Protein AF-A0A6V7KZW9-F1 (afdb_monomer)

Mean predicted aligned error: 4.42 Å

Sequence (76 aa):
RTEIFADVTKMPADKKLVKPVSDQEDCESRKVWREVTVGLKINDMDKATAAKCLIEQKQRDEARIRKENNILWETK

Nearest PDB structures (foldseek):
  4ph7-assembly2_B  TM=9.735E-01  e=4.494E-03  Saccharomyces cerevisiae S288C
  4b2z-assembly1_A  TM=9.786E-01  e=1.272E-02  Saccharomyces cerevisiae
  3spw-assembly1_A  TM=9.044E-01  e=5.829E-03  Saccharomyces cerevisiae S288C
  8p7a-assembly2_B  TM=9.516E-01  e=1.047E-02  Homo sapiens
  4fes-assembly1_A  TM=6.882E-01  e=5.829E-03  Saccharomyces cerevisiae S288C

Structure (mmCIF, N/CA/C/O backbone):
data_AF-A0A6V7KZW9-F1
#
_entry.id   AF-A0A6V7KZW9-F1
#
loop_
_atom_site.group_PDB
_atom_site.id
_atom_site.type_symbol
_atom_site.label_atom_id
_atom_site.label_alt_id
_atom_site.label_comp_id
_atom_site.label_asym_id
_atom_site.label_entity_id
_atom_site.label_seq_id
_atom_site.pdbx_PDB_ins_code
_atom_site.Cartn_x
_atom_site.Cartn_y
_atom_site.Cartn_z
_atom_site.occupancy
_atom_site.B_iso_or_equiv
_atom_site.auth_seq_id
_atom_site.auth_comp_id
_atom_site.auth_asym_id
_atom_site.auth_atom_id
_atom_site.pdbx_PDB_model_num
ATOM 1 N N . ARG A 1 1 ? 42.007 12.553 -13.283 1.00 62.09 1 ARG A N 1
ATOM 2 C CA . ARG A 1 1 ? 41.437 11.624 -14.290 1.00 62.09 1 ARG A CA 1
ATOM 3 C C . ARG A 1 1 ? 40.251 10.957 -13.614 1.00 62.09 1 ARG A C 1
ATOM 5 O O . ARG A 1 1 ? 40.452 10.444 -12.525 1.00 62.09 1 ARG A O 1
ATOM 12 N N . THR A 1 2 ? 39.051 11.053 -14.174 1.00 76.81 2 THR A N 1
ATOM 13 C CA . THR A 1 2 ? 37.835 10.501 -13.557 1.00 76.81 2 THR A CA 1
ATOM 14 C C . THR A 1 2 ? 37.479 9.225 -14.303 1.00 76.81 2 THR A C 1
ATOM 16 O O . THR A 1 2 ? 37.291 9.278 -15.517 1.00 76.81 2 THR A O 1
ATOM 19 N N . GLU A 1 3 ? 37.463 8.087 -13.611 1.00 87.75 3 GLU A N 1
ATOM 20 C CA . GLU A 1 3 ? 36.987 6.820 -14.172 1.00 87.75 3 GLU A CA 1
ATOM 21 C C . GLU A 1 3 ? 35.551 6.543 -13.723 1.00 87.75 3 GLU A C 1
ATOM 23 O O . GLU A 1 3 ? 35.098 7.048 -12.693 1.00 87.75 3 GLU A O 1
ATOM 28 N N . ILE A 1 4 ? 34.821 5.769 -14.523 1.00 87.50 4 ILE A N 1
ATOM 29 C CA . ILE A 1 4 ? 33.453 5.369 -14.194 1.00 87.50 4 ILE A CA 1
ATOM 30 C C . ILE A 1 4 ? 33.521 4.280 -13.123 1.00 87.50 4 ILE A C 1
ATOM 32 O O . ILE A 1 4 ? 34.011 3.188 -13.387 1.00 87.50 4 ILE A O 1
ATOM 36 N N . PHE A 1 5 ? 32.991 4.583 -11.937 1.00 92.81 5 PHE A N 1
ATOM 37 C CA . PHE A 1 5 ? 32.935 3.655 -10.805 1.00 92.81 5 PHE A CA 1
ATOM 38 C C . PHE A 1 5 ? 31.884 2.545 -10.994 1.00 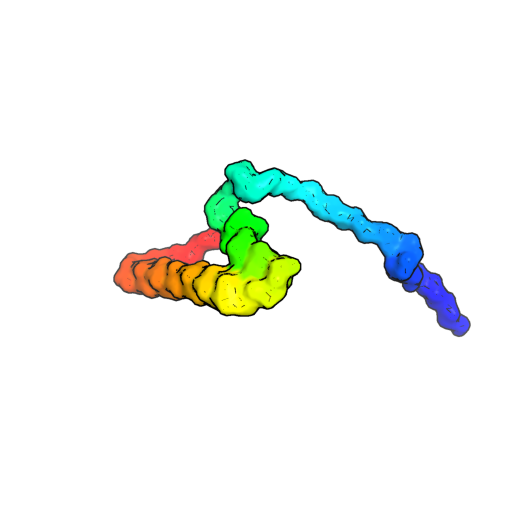92.81 5 PHE A C 1
ATOM 40 O O . PHE A 1 5 ? 32.166 1.379 -10.738 1.00 92.81 5 PHE A O 1
ATOM 47 N N . ALA A 1 6 ? 30.676 2.889 -11.458 1.00 93.88 6 ALA A N 1
ATOM 48 C CA . ALA A 1 6 ? 29.605 1.927 -11.723 1.00 93.88 6 ALA A CA 1
ATOM 49 C C . ALA A 1 6 ? 28.629 2.438 -12.795 1.00 93.88 6 ALA A C 1
ATOM 51 O O . ALA A 1 6 ? 28.288 3.621 -12.821 1.00 93.88 6 ALA A O 1
ATOM 52 N N . ASP A 1 7 ? 28.151 1.528 -13.648 1.00 93.69 7 ASP A N 1
ATOM 53 C CA . ASP A 1 7 ? 27.120 1.782 -14.659 1.00 93.69 7 ASP A CA 1
ATOM 54 C C . ASP A 1 7 ? 25.858 0.976 -14.328 1.00 93.69 7 ASP A C 1
ATOM 56 O O . ASP A 1 7 ? 25.715 -0.190 -14.702 1.00 93.69 7 ASP A O 1
ATOM 60 N N . VAL A 1 8 ? 24.928 1.613 -13.618 1.00 94.19 8 VAL A N 1
ATOM 61 C CA . VAL A 1 8 ? 23.683 0.980 -13.155 1.00 94.19 8 VAL A CA 1
ATOM 62 C C . VAL A 1 8 ? 22.750 0.567 -14.296 1.00 94.19 8 VAL A C 1
ATOM 64 O O . VAL A 1 8 ? 21.876 -0.265 -14.085 1.00 94.19 8 VAL A O 1
ATOM 67 N N . THR A 1 9 ? 22.943 1.087 -15.515 1.00 94.12 9 THR A N 1
ATOM 68 C CA . THR A 1 9 ? 22.144 0.678 -16.685 1.00 94.12 9 THR A CA 1
ATOM 69 C C . THR A 1 9 ? 22.485 -0.736 -17.159 1.00 94.12 9 THR A C 1
ATOM 71 O O . THR A 1 9 ? 21.669 -1.383 -17.813 1.00 94.12 9 THR A O 1
ATOM 74 N N . LYS A 1 10 ? 23.674 -1.234 -16.792 1.00 93.75 10 LYS A N 1
ATOM 75 C CA . LYS A 1 10 ? 24.174 -2.577 -17.122 1.00 93.75 10 LYS A CA 1
ATOM 76 C C . LYS A 1 10 ? 23.990 -3.583 -15.988 1.00 93.75 10 LYS A C 1
ATOM 78 O O . LYS A 1 10 ? 24.361 -4.744 -16.143 1.00 93.75 10 LYS A O 1
ATOM 83 N N . MET A 1 11 ? 23.443 -3.155 -14.852 1.00 94.94 11 MET A N 1
ATOM 84 C CA . MET A 1 11 ? 23.248 -4.003 -13.680 1.00 94.94 11 MET A CA 1
ATOM 85 C C . MET A 1 11 ? 21.782 -4.455 -13.613 1.00 94.94 11 MET A C 1
ATOM 87 O O . MET A 1 11 ? 20.896 -3.608 -13.475 1.00 94.94 11 MET A O 1
ATOM 91 N N . PRO A 1 12 ? 21.483 -5.763 -13.717 1.00 93.94 12 PRO A N 1
ATOM 92 C CA . PRO A 1 12 ? 20.119 -6.249 -13.554 1.00 93.94 12 PRO A CA 1
ATOM 93 C C . PRO A 1 12 ? 19.656 -6.069 -12.102 1.00 93.94 12 PRO A C 1
ATOM 95 O O . PRO A 1 12 ? 20.423 -6.256 -11.162 1.00 93.94 12 PRO A O 1
ATOM 98 N N . ALA A 1 13 ? 18.384 -5.712 -11.917 1.00 95.00 13 ALA A N 1
ATOM 99 C CA . ALA A 1 13 ? 17.788 -5.592 -10.592 1.00 95.00 13 ALA A CA 1
ATOM 100 C C . ALA A 1 13 ? 17.236 -6.944 -10.117 1.00 95.00 13 ALA A C 1
ATOM 102 O O . ALA A 1 13 ? 16.292 -7.477 -10.711 1.00 95.00 13 ALA A O 1
ATOM 103 N N . ASP A 1 14 ? 17.761 -7.453 -9.005 1.00 95.31 14 ASP A N 1
ATOM 104 C CA . ASP A 1 14 ? 17.219 -8.638 -8.347 1.00 95.31 14 ASP A CA 1
ATOM 105 C C . ASP A 1 14 ? 15.910 -8.312 -7.621 1.00 95.31 14 ASP A C 1
ATOM 107 O O . ASP A 1 14 ? 15.830 -7.453 -6.737 1.00 95.31 14 ASP A O 1
ATOM 111 N N . LYS A 1 15 ? 14.839 -9.008 -8.007 1.00 95.12 15 LYS A N 1
ATOM 112 C CA . LYS A 1 15 ? 13.515 -8.812 -7.413 1.00 95.12 15 LYS A CA 1
ATOM 113 C C . LYS A 1 15 ? 13.395 -9.605 -6.117 1.00 95.12 15 LYS A C 1
ATOM 115 O O . LYS A 1 15 ? 13.759 -10.774 -6.049 1.00 95.12 15 LYS A O 1
ATOM 120 N N . LYS A 1 16 ? 12.773 -8.994 -5.108 1.00 94.75 16 LYS A N 1
ATOM 121 C CA . LYS A 1 16 ? 12.415 -9.688 -3.865 1.00 94.75 16 LYS A CA 1
ATOM 122 C C . LYS A 1 16 ? 11.414 -10.814 -4.142 1.00 94.75 16 LYS A C 1
ATOM 124 O O . LYS A 1 16 ? 10.386 -10.578 -4.786 1.00 94.75 16 LYS A O 1
ATOM 129 N N . LEU A 1 17 ? 11.676 -11.994 -3.585 1.00 96.50 17 LEU A N 1
ATOM 130 C CA . LEU A 1 17 ? 10.701 -13.079 -3.489 1.00 96.50 17 LEU A CA 1
ATOM 131 C C . LEU A 1 17 ? 9.738 -12.777 -2.338 1.00 96.50 17 LEU A C 1
ATOM 133 O O . LEU A 1 17 ? 10.165 -12.426 -1.241 1.00 96.50 17 LEU A O 1
ATOM 137 N N . VAL A 1 18 ? 8.43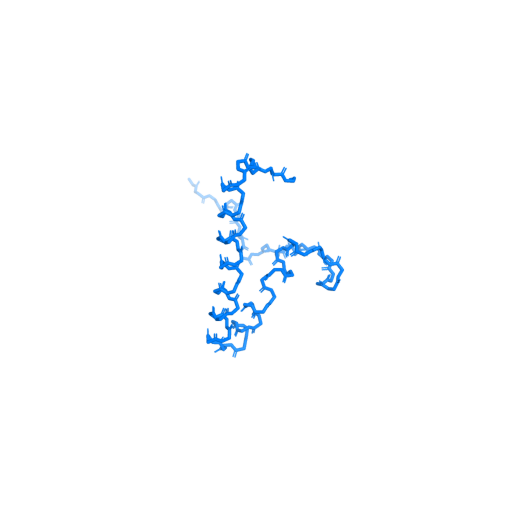7 -12.859 -2.601 1.00 96.81 18 VAL A N 1
ATOM 138 C CA . VAL A 1 18 ? 7.383 -12.534 -1.629 1.00 96.81 18 VAL A CA 1
ATOM 139 C C . VAL A 1 18 ? 6.267 -13.556 -1.775 1.00 96.81 18 VAL A C 1
ATOM 141 O O . VAL A 1 18 ? 5.980 -13.986 -2.895 1.00 96.81 18 VAL A O 1
ATOM 144 N N . LYS A 1 19 ? 5.628 -13.918 -0.659 1.00 97.44 19 LYS A N 1
ATOM 145 C CA . LYS A 1 19 ? 4.472 -14.818 -0.648 1.00 97.44 19 LYS A CA 1
ATOM 146 C C . LYS A 1 19 ? 3.331 -14.298 -1.543 1.00 97.44 19 LYS A C 1
ATOM 148 O O . LYS A 1 19 ? 3.181 -13.072 -1.685 1.00 97.44 19 LYS A O 1
ATOM 153 N N . PRO A 1 20 ? 2.51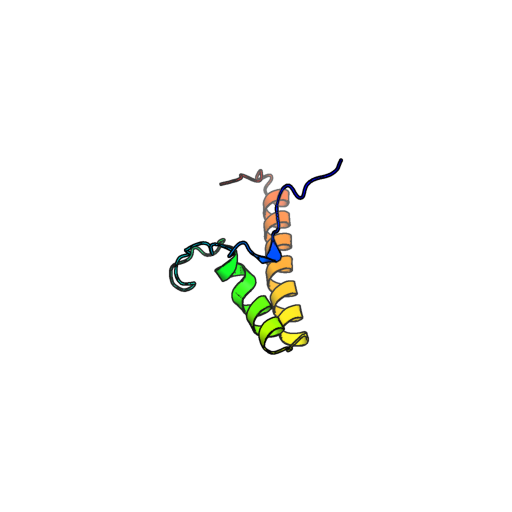0 -15.195 -2.120 1.00 97.56 20 PRO A N 1
ATOM 154 C CA . PRO A 1 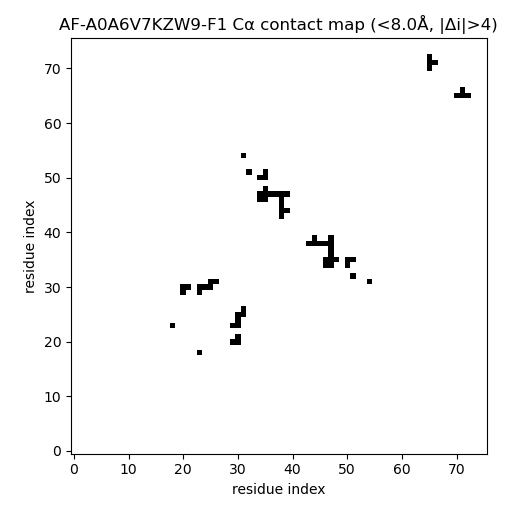20 ? 1.258 -14.819 -2.771 1.00 97.56 20 PRO A CA 1
ATOM 155 C C . PRO A 1 20 ? 0.380 -13.973 -1.845 1.00 97.56 20 PRO A C 1
ATOM 157 O O . PRO A 1 20 ? 0.378 -14.180 -0.638 1.00 97.56 20 PRO A O 1
ATOM 160 N N . VAL A 1 21 ? -0.388 -13.027 -2.396 1.00 96.75 21 VAL A N 1
ATOM 161 C CA . VAL A 1 21 ? -1.223 -12.112 -1.586 1.00 96.75 21 VAL A CA 1
ATOM 162 C C . VAL A 1 21 ? -2.299 -12.856 -0.780 1.00 96.75 21 VAL A C 1
ATOM 164 O O . VAL A 1 21 ? -2.697 -12.376 0.277 1.00 96.75 21 VAL A O 1
ATOM 167 N N . SER A 1 22 ? -2.741 -14.030 -1.244 1.00 96.94 22 SER A N 1
ATOM 168 C CA . SER A 1 22 ? -3.648 -14.917 -0.500 1.00 96.94 22 SER A CA 1
ATOM 169 C C . SER A 1 22 ? -3.062 -15.404 0.825 1.00 96.94 22 SER A C 1
ATOM 171 O O . SER A 1 22 ? -3.814 -15.620 1.768 1.00 96.94 22 SER A O 1
ATOM 173 N N . ASP A 1 23 ? -1.735 -15.524 0.894 1.00 98.00 23 ASP A N 1
ATOM 174 C CA . ASP A 1 23 ? -1.002 -16.141 2.003 1.00 98.00 23 ASP A CA 1
ATOM 175 C C . ASP A 1 23 ? -0.296 -15.085 2.874 1.00 98.00 23 ASP A C 1
ATOM 177 O O . ASP A 1 23 ? 0.536 -15.421 3.718 1.00 98.00 23 ASP A O 1
ATOM 181 N N . GLN A 1 24 ? -0.565 -13.803 2.614 1.00 98.06 24 GLN A N 1
ATOM 182 C CA . GLN A 1 24 ? -0.042 -12.680 3.386 1.00 98.06 24 GLN A CA 1
ATOM 183 C C . GLN A 1 24 ? -0.958 -12.348 4.564 1.00 98.06 24 GLN A C 1
ATOM 185 O O . GLN A 1 24 ? -2.188 -12.438 4.467 1.00 98.06 24 GLN A O 1
ATOM 190 N N . GLU A 1 25 ? -0.357 -11.888 5.656 1.00 97.12 25 GLU A N 1
ATOM 191 C CA . GLU A 1 25 ? -1.083 -11.375 6.816 1.00 97.12 25 GLU A CA 1
ATOM 192 C C . GLU A 1 25 ? -1.804 -10.061 6.485 1.00 97.12 25 GLU A C 1
ATOM 194 O O . GLU A 1 25 ? -1.414 -9.311 5.588 1.00 97.12 25 GLU A O 1
ATOM 199 N N . ASP A 1 26 ? -2.855 -9.737 7.238 1.00 95.12 26 ASP A N 1
ATOM 200 C CA . ASP A 1 26 ? -3.724 -8.583 6.951 1.00 95.12 26 ASP A CA 1
ATOM 201 C C . ASP A 1 26 ? -3.011 -7.227 6.995 1.00 95.12 26 ASP A C 1
ATOM 203 O O . ASP A 1 26 ? -3.455 -6.282 6.345 1.00 95.12 26 ASP A O 1
ATOM 207 N N . CYS A 1 27 ? -1.899 -7.132 7.727 1.00 94.94 27 CYS A N 1
ATOM 208 C CA . CYS A 1 27 ? -1.090 -5.917 7.822 1.00 94.94 27 CYS A CA 1
ATOM 209 C C . CYS A 1 27 ? 0.087 -5.885 6.831 1.00 94.94 27 CYS A C 1
ATOM 211 O O . CYS A 1 27 ? 0.851 -4.919 6.833 1.00 94.94 27 CYS A O 1
ATOM 213 N N . GLU A 1 28 ? 0.276 -6.914 5.997 1.00 97.19 28 GLU A N 1
ATOM 214 C CA . GLU A 1 28 ? 1.348 -6.923 5.001 1.00 97.19 28 GLU A CA 1
ATOM 215 C C . GLU A 1 28 ? 1.036 -5.995 3.825 1.00 97.19 28 GLU A C 1
ATOM 217 O O . GLU A 1 28 ? -0.068 -5.971 3.274 1.00 97.19 28 GLU A O 1
ATOM 222 N N . SER A 1 29 ? 2.049 -5.247 3.383 1.00 97.31 29 SER A N 1
ATOM 223 C CA . SER A 1 29 ? 1.861 -4.124 2.466 1.00 97.31 29 SER A CA 1
ATOM 224 C C . SER A 1 29 ? 1.163 -4.491 1.155 1.00 97.31 29 SER A C 1
ATOM 226 O O . SER A 1 29 ? 0.303 -3.736 0.707 1.00 97.31 29 SER A O 1
ATOM 228 N N . ARG A 1 30 ? 1.494 -5.625 0.511 1.00 97.50 30 ARG A N 1
ATOM 229 C CA . ARG A 1 30 ? 0.853 -5.962 -0.778 1.00 97.50 30 ARG A CA 1
ATOM 230 C C . ARG A 1 30 ? -0.616 -6.347 -0.599 1.00 97.50 30 ARG A C 1
ATOM 232 O O . ARG A 1 30 ? -1.396 -6.094 -1.513 1.00 97.50 30 ARG A O 1
ATOM 239 N N . LYS A 1 31 ? -0.994 -6.916 0.550 1.00 97.88 31 LYS A N 1
ATOM 240 C CA . LYS A 1 31 ? -2.389 -7.217 0.884 1.00 97.88 31 LYS A CA 1
ATOM 241 C C . LYS A 1 31 ? -3.164 -5.948 1.225 1.00 97.88 31 LYS A C 1
ATOM 243 O O . LYS A 1 31 ? -4.188 -5.696 0.596 1.00 97.88 31 LYS A O 1
ATOM 248 N N . VAL A 1 32 ? -2.626 -5.106 2.113 1.00 98.19 32 VAL A N 1
ATOM 249 C CA . VAL A 1 32 ? -3.239 -3.823 2.509 1.00 98.19 32 VAL A CA 1
ATOM 250 C C . VAL A 1 32 ? -3.515 -2.938 1.293 1.00 98.19 32 VAL A C 1
ATOM 252 O O . VAL A 1 32 ? -4.615 -2.419 1.135 1.00 98.19 32 VAL A O 1
ATOM 255 N N . TRP A 1 33 ? -2.538 -2.793 0.396 1.00 98.38 33 TRP A N 1
ATOM 256 C CA . TRP A 1 33 ? -2.615 -1.868 -0.739 1.00 98.38 33 TRP A CA 1
ATOM 257 C C . TRP A 1 33 ? -3.126 -2.504 -2.040 1.00 98.38 33 TRP A C 1
ATOM 259 O O . TRP A 1 33 ? -3.048 -1.876 -3.102 1.00 98.38 33 TRP A O 1
ATOM 269 N N . ARG A 1 34 ? -3.653 -3.737 -1.996 1.00 98.00 34 ARG A N 1
ATOM 270 C CA . ARG A 1 34 ? -4.071 -4.477 -3.199 1.00 98.00 34 ARG A CA 1
ATOM 271 C C . ARG A 1 34 ? -5.053 -3.678 -4.051 1.00 98.00 34 ARG A C 1
ATOM 273 O O . ARG A 1 34 ? -4.778 -3.443 -5.221 1.00 98.00 34 ARG A O 1
ATOM 280 N N . GLU A 1 35 ? -6.168 -3.227 -3.482 1.00 98.31 35 GLU A N 1
ATOM 281 C CA . GLU A 1 35 ? -7.215 -2.560 -4.273 1.00 98.31 35 GLU A CA 1
ATOM 282 C C . GLU A 1 35 ? -6.768 -1.209 -4.836 1.00 98.31 35 GLU A C 1
ATOM 284 O O . GLU A 1 35 ? -7.109 -0.875 -5.971 1.00 98.31 35 GLU A O 1
ATOM 289 N N . VAL A 1 36 ? -5.937 -0.474 -4.091 1.00 98.69 36 VAL A N 1
ATOM 290 C CA . VAL A 1 36 ? -5.336 0.777 -4.568 1.00 98.69 36 VAL A CA 1
ATOM 291 C C . VAL A 1 36 ? -4.456 0.501 -5.783 1.00 98.69 36 VAL A C 1
ATOM 293 O O . VAL A 1 36 ? -4.626 1.119 -6.829 1.00 98.69 36 VAL A O 1
ATOM 296 N N . THR A 1 37 ? -3.542 -0.467 -5.676 1.00 98.25 37 THR A N 1
ATOM 297 C CA . THR A 1 37 ? -2.616 -0.795 -6.770 1.00 98.25 37 THR A CA 1
ATOM 298 C C . THR A 1 37 ? -3.319 -1.407 -7.980 1.00 98.25 37 THR A C 1
ATOM 300 O O . THR A 1 37 ? -2.903 -1.142 -9.105 1.00 98.25 37 THR A O 1
ATOM 303 N N . VAL A 1 38 ? -4.410 -2.156 -7.781 1.00 98.38 38 VAL A N 1
ATOM 304 C CA . VAL A 1 38 ? -5.275 -2.627 -8.872 1.00 98.38 38 VAL A CA 1
ATOM 305 C C . VAL A 1 38 ? -5.913 -1.448 -9.604 1.00 98.38 38 VAL A C 1
ATOM 307 O O . VAL A 1 38 ? -5.814 -1.407 -10.827 1.00 98.38 38 VAL A O 1
ATOM 310 N N . GLY A 1 39 ? -6.505 -0.482 -8.889 1.00 98.50 39 GLY A N 1
ATOM 311 C CA . GLY A 1 39 ? -7.082 0.727 -9.493 1.00 98.50 39 GLY A CA 1
ATOM 312 C C . GLY A 1 39 ? -6.049 1.516 -10.300 1.00 98.50 39 GLY A C 1
ATOM 313 O O . GLY A 1 39 ? -6.254 1.777 -11.482 1.00 98.50 39 GLY A O 1
ATOM 314 N N . LEU A 1 40 ? -4.874 1.769 -9.714 1.00 98.56 40 LEU A N 1
ATOM 315 C CA . LEU A 1 40 ? -3.763 2.434 -10.406 1.00 98.56 40 LEU A CA 1
ATOM 316 C C . LEU A 1 40 ? -3.314 1.670 -11.661 1.00 98.56 40 LEU A C 1
ATOM 318 O O . LEU A 1 40 ? -3.033 2.277 -12.691 1.00 98.56 40 LEU A O 1
ATOM 322 N N . LYS A 1 41 ? -3.255 0.333 -11.601 1.00 98.38 41 LYS A N 1
ATOM 323 C CA . LYS A 1 41 ? -2.811 -0.503 -12.725 1.00 98.38 41 LYS A CA 1
ATOM 324 C C . LYS A 1 41 ? -3.755 -0.436 -13.925 1.00 98.38 41 LYS A C 1
ATOM 326 O O . LYS A 1 41 ? -3.276 -0.533 -15.053 1.00 98.38 41 LYS A O 1
ATOM 331 N N . ILE A 1 42 ? -5.057 -0.292 -13.684 1.00 98.31 42 ILE A N 1
ATOM 332 C CA . ILE A 1 42 ? -6.082 -0.159 -14.732 1.00 98.31 42 ILE A CA 1
ATOM 333 C C . ILE A 1 42 ? -6.451 1.304 -15.017 1.00 98.31 42 ILE A C 1
ATOM 335 O O . ILE A 1 42 ? -7.369 1.554 -15.791 1.00 98.31 42 ILE A O 1
ATOM 339 N N . ASN A 1 43 ? -5.726 2.255 -14.417 1.00 98.25 43 ASN A N 1
ATOM 340 C CA . ASN A 1 43 ? -5.966 3.695 -14.514 1.00 98.25 43 ASN A CA 1
ATOM 341 C C . ASN A 1 43 ? -7.370 4.141 -14.047 1.00 98.25 43 ASN A C 1
ATOM 343 O O . ASN A 1 43 ? -7.895 5.153 -14.504 1.00 98.25 43 ASN A O 1
ATOM 347 N N . ASP A 1 44 ? -7.972 3.388 -13.125 1.00 98.50 44 ASP A N 1
ATOM 348 C CA . ASP A 1 44 ? -9.218 3.740 -12.444 1.00 98.50 44 ASP A CA 1
ATOM 349 C C . ASP A 1 44 ? -8.883 4.503 -11.154 1.00 98.50 44 ASP A C 1
ATOM 351 O O . ASP A 1 44 ? -8.624 3.928 -10.086 1.00 98.50 44 ASP A O 1
ATOM 355 N N . MET A 1 45 ? -8.813 5.828 -11.291 1.00 98.31 45 MET A N 1
ATOM 356 C CA . MET A 1 45 ? -8.411 6.731 -10.213 1.00 98.31 45 MET A CA 1
ATOM 357 C C . MET A 1 45 ? -9.470 6.854 -9.119 1.00 98.31 45 MET A C 1
ATOM 359 O O . MET A 1 45 ? -9.108 7.008 -7.949 1.00 98.31 45 MET A O 1
ATOM 363 N N . ASP A 1 46 ? -10.749 6.731 -9.469 1.00 98.56 46 ASP A N 1
ATOM 364 C CA . ASP A 1 46 ? -11.846 6.778 -8.505 1.00 98.56 46 ASP A CA 1
ATOM 365 C C . ASP A 1 46 ? -11.803 5.543 -7.605 1.00 98.56 46 ASP A C 1
ATOM 367 O O . ASP A 1 46 ? -11.820 5.667 -6.376 1.00 98.56 46 ASP A O 1
ATOM 371 N N . LYS A 1 47 ? -11.612 4.352 -8.192 1.00 98.19 47 LYS A N 1
ATOM 372 C CA . LYS A 1 47 ? -11.413 3.115 -7.428 1.00 98.19 47 LYS A CA 1
ATOM 373 C C . LYS A 1 47 ? -10.183 3.193 -6.528 1.00 98.19 47 LYS A C 1
ATOM 375 O O . LYS A 1 47 ? -10.262 2.832 -5.351 1.00 98.19 47 LYS A O 1
ATOM 380 N N . ALA A 1 48 ? -9.048 3.658 -7.056 1.00 98.69 48 ALA A N 1
ATOM 381 C CA . ALA A 1 48 ? -7.820 3.782 -6.273 1.00 98.69 48 ALA A CA 1
ATOM 382 C C . ALA A 1 48 ? -7.997 4.748 -5.089 1.00 98.69 48 ALA A C 1
ATOM 384 O O . ALA A 1 48 ? -7.587 4.439 -3.967 1.00 98.69 48 ALA A O 1
ATOM 385 N N . THR A 1 49 ? -8.651 5.888 -5.325 1.00 98.69 49 THR A N 1
ATOM 386 C CA . THR A 1 49 ? -8.923 6.906 -4.304 1.00 98.69 49 THR A CA 1
ATOM 387 C C . THR A 1 49 ? -9.875 6.380 -3.238 1.00 98.69 49 THR A C 1
ATOM 389 O O . THR A 1 49 ? -9.574 6.499 -2.052 1.00 98.69 49 THR A O 1
ATOM 392 N N . ALA A 1 50 ? -10.976 5.731 -3.626 1.00 98.69 50 ALA A N 1
ATOM 393 C CA . ALA A 1 50 ? -11.927 5.149 -2.681 1.00 98.69 50 ALA A CA 1
ATOM 394 C C . ALA A 1 50 ? -11.264 4.091 -1.783 1.00 98.69 50 ALA A C 1
ATOM 396 O O . ALA A 1 50 ? -11.404 4.138 -0.558 1.00 98.69 50 ALA A O 1
ATOM 397 N N . ALA A 1 51 ? -10.477 3.182 -2.370 1.00 98.50 51 ALA A N 1
ATOM 398 C CA . ALA A 1 51 ? -9.738 2.170 -1.618 1.00 98.50 51 ALA A CA 1
ATOM 399 C C . ALA A 1 51 ? -8.700 2.794 -0.666 1.00 98.50 51 ALA A C 1
ATOM 401 O O . ALA A 1 51 ? -8.600 2.382 0.491 1.00 98.50 51 ALA A O 1
ATOM 402 N N . LYS A 1 52 ? -7.964 3.821 -1.114 1.00 98.69 52 LYS A N 1
ATOM 403 C CA . LYS A 1 52 ? -7.004 4.558 -0.278 1.00 98.69 52 LYS A CA 1
ATOM 404 C C . LYS A 1 52 ? -7.704 5.224 0.905 1.00 98.69 52 LYS A C 1
ATOM 406 O O . LYS A 1 52 ? -7.264 5.061 2.041 1.00 98.69 52 LYS A O 1
ATOM 411 N N . CYS A 1 53 ? -8.807 5.928 0.652 1.00 98.62 53 CYS A N 1
AT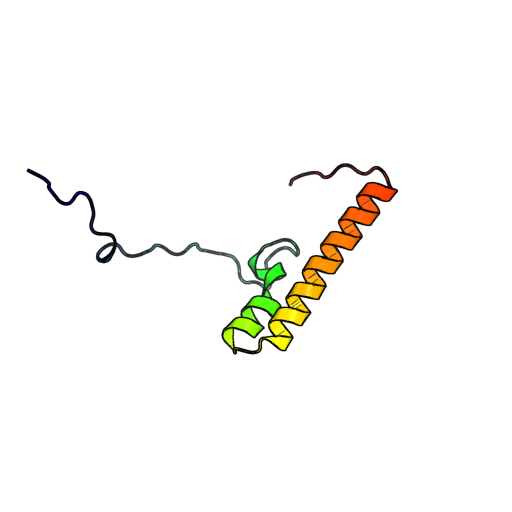OM 412 C CA . CYS A 1 53 ? -9.596 6.591 1.686 1.00 98.62 53 CYS A CA 1
ATOM 413 C C . CYS A 1 53 ? -10.086 5.601 2.747 1.00 98.62 53 CYS A C 1
ATOM 415 O O . CYS A 1 53 ? -9.991 5.903 3.935 1.00 98.62 53 CYS A O 1
ATOM 417 N N . LEU A 1 54 ? -10.551 4.414 2.340 1.00 98.50 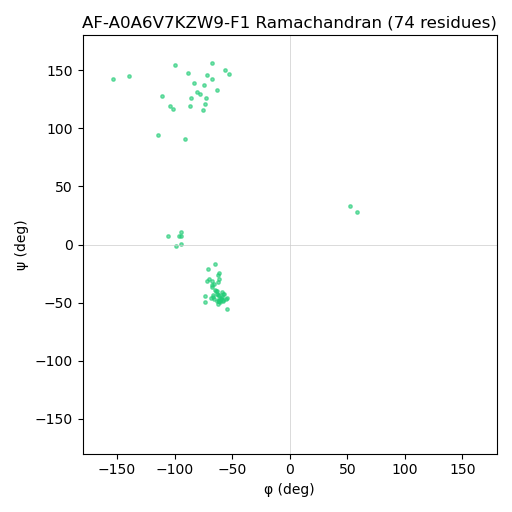54 LEU A N 1
ATOM 418 C CA . LEU A 1 54 ? -10.997 3.366 3.259 1.00 98.50 54 LEU A CA 1
ATOM 419 C C . LEU A 1 54 ? -9.869 2.894 4.191 1.00 98.50 54 LEU A C 1
ATOM 421 O O . LEU A 1 54 ? -10.064 2.830 5.405 1.00 98.50 54 LEU A O 1
ATOM 425 N N . ILE A 1 55 ? -8.688 2.599 3.637 1.00 98.38 55 ILE A N 1
ATOM 426 C CA . ILE A 1 55 ? -7.517 2.155 4.413 1.00 98.38 55 ILE A CA 1
ATOM 427 C C . ILE A 1 55 ? -7.105 3.236 5.417 1.00 98.38 55 ILE A C 1
ATOM 429 O O . ILE A 1 55 ? -6.926 2.961 6.602 1.00 98.38 55 ILE A O 1
ATOM 433 N N . GLU A 1 56 ? -6.976 4.479 4.957 1.00 98.50 56 GLU A N 1
ATOM 434 C CA . GLU A 1 56 ? -6.539 5.591 5.801 1.00 98.50 56 GLU A CA 1
ATOM 435 C C . GLU A 1 56 ? -7.566 5.942 6.878 1.00 98.50 56 GLU A C 1
ATOM 437 O O . 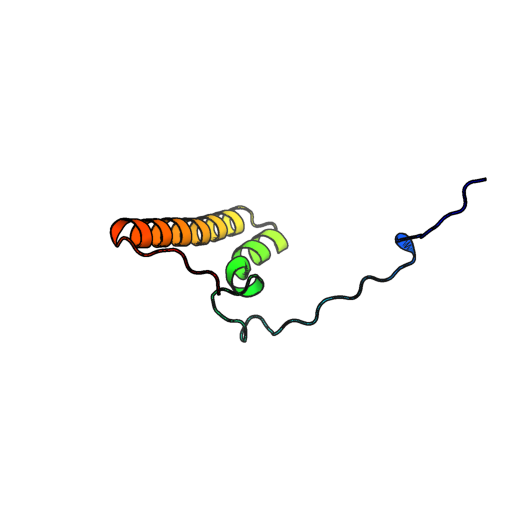GLU A 1 56 ? -7.184 6.280 7.998 1.00 98.50 56 GLU A O 1
ATOM 442 N N . GLN A 1 57 ? -8.861 5.843 6.566 1.00 98.56 57 GLN A N 1
ATOM 443 C CA . GLN A 1 57 ? -9.919 6.074 7.544 1.00 98.56 57 GLN A CA 1
ATOM 444 C C . GLN A 1 57 ? -9.902 5.003 8.635 1.00 98.56 57 GLN A C 1
ATOM 446 O O . GLN A 1 57 ? -9.895 5.359 9.810 1.00 98.56 57 GLN A O 1
ATOM 451 N N . LYS A 1 58 ? -9.768 3.722 8.266 1.00 97.44 58 LYS A N 1
ATOM 452 C CA . LYS A 1 58 ? -9.608 2.630 9.235 1.00 97.44 58 LYS A CA 1
ATOM 453 C C . LYS A 1 58 ? -8.438 2.897 10.189 1.00 97.44 58 LYS A C 1
ATOM 455 O O . LYS A 1 58 ? -8.600 2.801 11.401 1.00 97.44 58 LYS A O 1
ATOM 460 N N . GLN A 1 59 ? -7.287 3.319 9.663 1.00 97.00 59 GLN A N 1
ATOM 461 C CA . GLN A 1 59 ? -6.116 3.637 10.490 1.00 97.00 59 GLN A CA 1
ATOM 462 C C . GLN A 1 59 ? -6.347 4.837 11.422 1.00 97.00 59 GLN A C 1
ATOM 464 O O . GLN A 1 59 ? -5.914 4.805 12.577 1.00 97.00 59 GLN A O 1
ATOM 469 N N . ARG A 1 60 ? -7.050 5.882 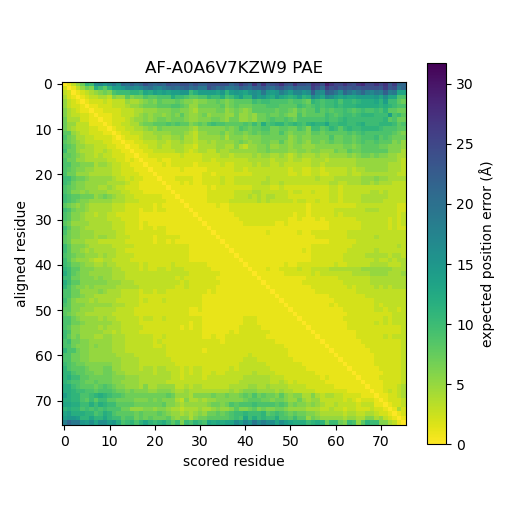10.958 1.00 98.44 60 ARG A N 1
ATOM 470 C CA . ARG A 1 60 ? -7.450 7.018 11.809 1.00 98.44 60 ARG A CA 1
ATOM 471 C C . ARG A 1 60 ? -8.377 6.576 12.939 1.00 98.44 60 ARG A C 1
ATOM 473 O O . ARG A 1 60 ? -8.173 6.994 14.077 1.00 98.44 60 ARG A O 1
ATOM 480 N N . ASP A 1 61 ? -9.350 5.721 12.643 1.00 98.19 61 ASP A N 1
ATOM 481 C CA . ASP A 1 61 ? -10.310 5.229 13.632 1.00 98.19 61 ASP A CA 1
ATOM 482 C C . ASP A 1 61 ? -9.637 4.345 14.683 1.00 98.19 61 ASP A C 1
ATOM 484 O O . ASP A 1 61 ? -9.858 4.533 15.878 1.00 98.19 61 ASP A O 1
ATOM 488 N N . GLU A 1 62 ? -8.742 3.446 14.274 1.00 95.94 62 GLU A N 1
ATOM 489 C CA . GLU A 1 62 ? -7.969 2.639 15.217 1.00 95.94 62 GLU A CA 1
ATOM 490 C C . GLU A 1 62 ? -7.049 3.502 16.094 1.00 95.94 62 GLU A C 1
ATOM 492 O O . GLU A 1 62 ? -6.921 3.256 17.293 1.00 95.94 62 GLU A O 1
ATOM 497 N N . ALA A 1 63 ? -6.410 4.534 15.532 1.00 96.56 63 ALA A N 1
ATOM 498 C CA . ALA A 1 63 ? -5.596 5.470 16.308 1.00 96.56 63 ALA A CA 1
ATOM 499 C C . ALA A 1 63 ? -6.439 6.264 17.319 1.00 96.56 63 ALA A C 1
ATOM 501 O O . ALA A 1 63 ? -6.014 6.452 18.462 1.00 96.56 63 ALA A O 1
ATOM 502 N N . ARG A 1 64 ? -7.650 6.684 16.929 1.00 97.44 64 ARG A N 1
ATOM 503 C CA . ARG A 1 64 ? -8.613 7.333 17.826 1.00 97.44 64 ARG A CA 1
ATOM 504 C C . ARG A 1 64 ? -9.006 6.403 18.976 1.00 97.44 64 ARG A C 1
ATOM 506 O O . ARG A 1 64 ? -8.907 6.815 20.126 1.00 97.44 64 ARG A O 1
ATOM 513 N N . ILE A 1 65 ? -9.358 5.150 18.680 1.00 97.50 65 ILE A N 1
ATOM 514 C CA . ILE A 1 65 ? -9.711 4.139 19.690 1.00 97.50 65 ILE A CA 1
ATOM 515 C C . ILE A 1 65 ? -8.549 3.910 20.660 1.00 97.50 65 ILE A C 1
ATOM 517 O O . ILE A 1 65 ? -8.762 3.898 21.870 1.00 97.50 65 ILE A O 1
ATOM 521 N N . ARG A 1 66 ? -7.312 3.774 20.163 1.00 97.25 66 ARG A N 1
ATOM 522 C CA . ARG A 1 66 ? -6.129 3.627 21.029 1.00 97.25 66 ARG A CA 1
ATOM 523 C C . ARG A 1 66 ? -5.991 4.810 21.984 1.00 97.25 66 ARG A C 1
ATOM 525 O O . ARG A 1 66 ? -5.849 4.605 23.185 1.00 97.25 66 ARG A O 1
ATOM 532 N N . LYS A 1 67 ? -6.109 6.036 21.465 1.00 96.88 67 LYS A N 1
ATOM 533 C CA . LYS A 1 67 ? -6.031 7.263 22.267 1.00 96.88 67 LYS A CA 1
ATOM 534 C C . LYS A 1 67 ? -7.133 7.338 23.327 1.00 96.88 67 LYS A C 1
ATOM 536 O O . LYS A 1 67 ? -6.834 7.639 24.474 1.00 96.88 67 LYS A O 1
ATOM 541 N N . GLU A 1 68 ? -8.382 7.062 22.959 1.00 97.62 68 GLU A N 1
ATOM 542 C CA . GLU A 1 68 ? -9.531 7.099 23.879 1.00 97.62 68 GLU A CA 1
ATOM 543 C C . GLU A 1 68 ? -9.409 6.073 25.011 1.00 97.62 68 GLU A C 1
ATOM 545 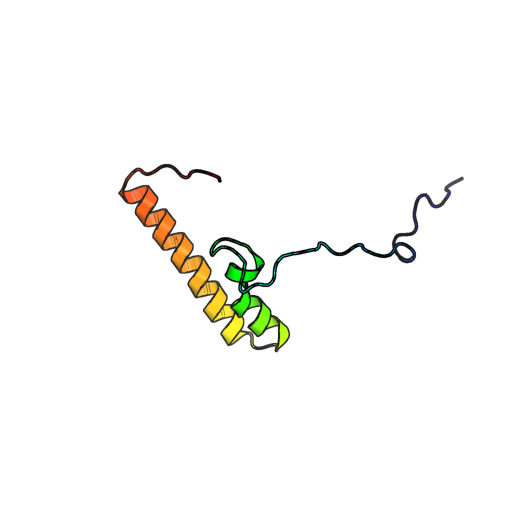O O . GLU A 1 68 ? -9.826 6.340 26.134 1.00 97.62 68 GLU A O 1
ATOM 550 N N . ASN A 1 69 ? -8.786 4.927 24.732 1.00 97.62 69 ASN A N 1
ATOM 551 C CA . ASN A 1 69 ? -8.576 3.860 25.708 1.00 97.62 69 ASN A CA 1
ATOM 552 C C . ASN A 1 69 ? -7.203 3.929 26.407 1.00 97.62 69 ASN A C 1
ATOM 554 O O . ASN A 1 69 ? -6.858 3.007 27.139 1.00 97.62 69 ASN A O 1
ATOM 558 N N . ASN A 1 70 ? -6.415 4.993 26.194 1.00 96.50 70 ASN A N 1
ATOM 559 C CA . ASN A 1 70 ? -5.040 5.134 26.703 1.00 96.50 70 ASN A CA 1
ATOM 560 C C . ASN A 1 70 ? -4.121 3.937 26.369 1.00 96.50 70 ASN A C 1
ATOM 562 O O . ASN A 1 70 ? -3.225 3.591 27.137 1.00 96.50 70 ASN A O 1
ATOM 566 N N . ILE A 1 71 ? -4.335 3.302 25.216 1.00 96.25 71 ILE A N 1
ATOM 567 C CA . ILE A 1 71 ? -3.515 2.194 24.717 1.00 96.25 71 ILE A CA 1
ATOM 568 C C . ILE A 1 71 ? -2.313 2.777 23.966 1.00 96.25 71 ILE A C 1
ATOM 570 O O . ILE A 1 71 ? -2.481 3.570 23.034 1.00 96.25 71 ILE A O 1
ATOM 574 N N . LEU A 1 72 ? -1.100 2.372 24.346 1.00 93.12 72 LEU A N 1
ATOM 575 C CA . LEU A 1 72 ? 0.126 2.761 23.648 1.00 93.12 72 LEU A CA 1
ATOM 576 C C . LEU A 1 72 ? 0.227 2.043 22.293 1.00 93.12 72 LEU A C 1
ATOM 578 O O . LEU A 1 72 ? -0.198 0.900 22.141 1.00 93.12 72 LEU A O 1
ATOM 582 N N . TRP A 1 73 ? 0.798 2.713 21.292 1.00 92.75 73 TRP A N 1
ATOM 583 C CA . TRP A 1 73 ? 1.152 2.049 20.040 1.00 92.75 73 TRP A CA 1
ATOM 584 C C . TRP A 1 73 ? 2.363 1.133 20.244 1.00 92.75 73 TRP A C 1
ATOM 586 O O . TRP A 1 73 ? 3.419 1.595 20.671 1.00 92.75 73 TRP A O 1
ATOM 596 N N . GLU A 1 74 ? 2.225 -0.136 19.865 1.00 91.19 74 GLU A N 1
ATOM 597 C CA . GLU A 1 74 ? 3.308 -1.118 19.884 1.00 91.19 74 GLU A CA 1
ATOM 598 C C . GLU A 1 74 ? 3.707 -1.490 18.454 1.00 91.19 74 GLU A C 1
ATOM 600 O O . GLU A 1 74 ? 2.872 -1.858 17.623 1.00 91.19 74 GLU A O 1
ATOM 605 N N . THR A 1 75 ? 5.000 -1.387 18.152 1.00 88.75 75 THR A N 1
ATOM 606 C CA . THR A 1 75 ? 5.565 -1.889 16.898 1.00 88.75 75 THR A CA 1
ATOM 607 C C . THR A 1 75 ? 5.791 -3.391 17.010 1.00 88.75 75 THR A C 1
ATOM 609 O O . THR A 1 75 ? 6.391 -3.840 17.986 1.00 88.75 75 THR A O 1
ATOM 612 N N . LYS A 1 76 ? 5.328 -4.144 16.010 1.00 76.81 76 LYS A N 1
ATOM 613 C CA . LYS A 1 76 ? 5.649 -5.568 15.864 1.00 76.81 76 LYS A CA 1
ATOM 614 C C . LYS A 1 76 ? 7.096 -5.783 15.435 1.00 76.81 76 LYS A C 1
ATOM 616 O O . LYS A 1 76 ? 7.609 -4.918 14.689 1.00 76.81 76 LYS A O 1
#

Foldseek 3Di:
DDDDPDDVVPDDDDDDDDDDLVPDDCPDDCVLQVQLVVCVVVVNNVSNVVSVCVSVVVVVVVVVVCVVVVNDDDDD

pLDDT: mean 95.57, std 5.57, range [62.09, 98.69]

Organism: NCBI:txid1563983

Radius of gyration: 19.59 Å; Cα contacts (8 Å, |Δi|>4): 33; chains: 1; bounding box: 53×28×44 Å

Solvent-accessible surface area (backbone atoms only — not comparable to full-atom values): 4876 Å² total; per-residue (Å²): 136,88,78,87,88,77,67,71,91,78,54,86,82,84,75,82,88,72,78,57,63,90,76,48,56,80,84,36,67,70,48,62,43,38,60,28,53,51,16,57,73,73,68,36,61,66,54,17,49,53,43,46,51,52,56,54,48,53,53,51,52,54,51,48,51,28,60,78,68,72,49,79,90,78,85,132

Secondary structure (DSSP, 8-state):
-------GGGSPPPPPP---GGGS-TTSHHHHTHHHHHHHHTT-HHHHHHHHHHHHHHHHHHHHHHHHTTPPP---

InterPro domains:
  IPR037239 Oxysterol-binding protein superfamily [SSF144000] (3-76)